Protein AF-A0A2U8W5K8-F1 (afdb_monomer_lite)

Organism: NCBI:txid2202825

pLDDT: mean 77.0, std 14.87, range [46.62, 96.88]

Structure (mmCIF, N/CA/C/O backbone):
data_AF-A0A2U8W5K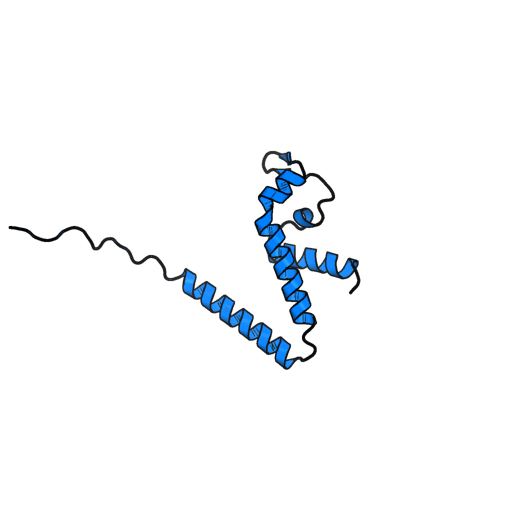8-F1
#
_entry.id   AF-A0A2U8W5K8-F1
#
loop_
_atom_site.group_PDB
_atom_site.id
_atom_site.type_symbol
_atom_site.label_atom_id
_atom_site.label_alt_id
_atom_site.label_comp_id
_atom_site.label_asym_id
_atom_site.label_entity_id
_atom_site.label_seq_id
_atom_site.pdbx_PDB_ins_code
_atom_site.Cartn_x
_atom_site.Cartn_y
_atom_site.Cartn_z
_atom_site.occupancy
_atom_site.B_iso_or_equiv
_atom_site.auth_seq_id
_atom_site.auth_comp_id
_atom_site.auth_asym_id
_atom_site.auth_atom_id
_atom_site.pdbx_PDB_model_num
ATOM 1 N N . MET A 1 1 ? -14.897 3.743 -4.247 1.00 60.47 1 MET A N 1
ATOM 2 C CA . MET A 1 1 ? -13.701 4.516 -4.651 1.00 60.47 1 MET A CA 1
ATOM 3 C C . MET A 1 1 ? -13.738 4.790 -6.141 1.00 60.47 1 MET A C 1
ATOM 5 O O . MET A 1 1 ? -14.124 3.897 -6.885 1.00 60.47 1 MET A O 1
ATOM 9 N N . SER A 1 2 ? -13.359 5.998 -6.572 1.00 81.12 2 SER A N 1
ATOM 10 C CA . SER A 1 2 ? -13.138 6.287 -7.998 1.00 81.12 2 SER A CA 1
ATOM 11 C C . SER A 1 2 ? -11.814 5.671 -8.458 1.00 81.12 2 SER A C 1
ATOM 13 O O . SER A 1 2 ? -10.865 5.618 -7.677 1.00 81.12 2 SER A O 1
ATOM 15 N N . LYS A 1 3 ? -11.724 5.264 -9.730 1.00 76.81 3 LYS A N 1
ATOM 16 C CA . LYS A 1 3 ? -10.463 4.807 -10.336 1.00 76.81 3 LYS A CA 1
ATOM 17 C C . LYS A 1 3 ? -9.365 5.867 -10.219 1.00 76.81 3 LYS A C 1
ATOM 19 O O . LYS A 1 3 ? -8.230 5.518 -9.929 1.00 76.81 3 LYS A O 1
ATOM 24 N N . ASP A 1 4 ? -9.708 7.148 -10.340 1.00 81.62 4 ASP A N 1
ATOM 25 C CA . ASP A 1 4 ? -8.747 8.258 -10.241 1.00 81.62 4 ASP A CA 1
ATOM 26 C C . ASP A 1 4 ? -8.080 8.342 -8.863 1.00 81.62 4 ASP A C 1
ATOM 28 O O . ASP A 1 4 ? -6.888 8.627 -8.762 1.00 81.62 4 ASP A O 1
ATOM 32 N N . TYR A 1 5 ? -8.831 8.026 -7.803 1.00 82.25 5 TYR A N 1
ATOM 33 C CA . TYR A 1 5 ? -8.299 7.965 -6.442 1.00 82.25 5 TYR A CA 1
ATOM 34 C C . TYR A 1 5 ? -7.320 6.801 -6.279 1.00 82.25 5 TYR A C 1
ATOM 36 O O . TYR A 1 5 ? -6.248 6.974 -5.708 1.00 82.25 5 TYR A O 1
ATOM 44 N N . GLU A 1 6 ? -7.653 5.624 -6.813 1.00 81.56 6 GLU A N 1
ATOM 45 C CA . GLU A 1 6 ? -6.760 4.462 -6.751 1.00 81.56 6 GLU A CA 1
ATOM 46 C C . GLU A 1 6 ? -5.454 4.705 -7.513 1.00 81.56 6 GLU A C 1
ATOM 48 O O . GLU A 1 6 ? -4.384 4.298 -7.058 1.00 81.56 6 GLU A O 1
ATOM 53 N N . TRP A 1 7 ? -5.529 5.413 -8.640 1.00 83.25 7 TRP A N 1
ATOM 54 C CA . TRP A 1 7 ? -4.355 5.803 -9.413 1.00 83.25 7 TRP A CA 1
ATOM 55 C C . TRP A 1 7 ? -3.465 6.797 -8.674 1.00 83.25 7 TRP A C 1
ATOM 57 O O . TRP A 1 7 ? -2.244 6.638 -8.655 1.00 83.25 7 TRP A O 1
ATOM 67 N N . GLU A 1 8 ? -4.061 7.806 -8.048 1.00 87.81 8 GLU A N 1
ATOM 68 C CA . GLU A 1 8 ? -3.330 8.769 -7.230 1.00 87.81 8 GLU A CA 1
ATOM 69 C C . GLU A 1 8 ? -2.683 8.092 -6.012 1.00 87.81 8 GLU A C 1
ATOM 71 O O . GLU A 1 8 ? -1.512 8.325 -5.705 1.00 87.81 8 GLU A O 1
ATOM 76 N N . LEU A 1 9 ? -3.405 7.177 -5.365 1.00 86.75 9 LEU A N 1
ATOM 77 C CA . LEU A 1 9 ? -2.896 6.394 -4.248 1.00 86.75 9 LEU A CA 1
ATOM 78 C C . LEU A 1 9 ? -1.713 5.507 -4.659 1.00 86.75 9 LEU A C 1
ATOM 80 O O . LEU A 1 9 ? -0.695 5.484 -3.971 1.00 86.75 9 LEU A O 1
ATOM 84 N N . LEU A 1 10 ? -1.800 4.832 -5.808 1.00 85.44 10 LEU A N 1
ATOM 85 C CA . LEU A 1 10 ? -0.695 4.045 -6.361 1.00 85.44 10 LEU A CA 1
ATOM 86 C C . LEU A 1 10 ? 0.560 4.891 -6.595 1.00 85.44 10 LEU A C 1
ATOM 88 O O . LEU A 1 10 ? 1.656 4.443 -6.264 1.00 85.44 10 LEU A O 1
ATOM 92 N N . ARG A 1 11 ? 0.422 6.119 -7.114 1.00 85.56 11 ARG A N 1
ATOM 93 C CA . ARG A 1 11 ? 1.565 7.032 -7.297 1.00 85.56 11 ARG A CA 1
ATOM 94 C C . ARG A 1 11 ? 2.215 7.407 -5.970 1.00 85.56 11 ARG A C 1
ATOM 96 O O . ARG A 1 11 ? 3.440 7.407 -5.880 1.00 85.56 11 ARG A O 1
ATOM 103 N N . ARG A 1 12 ? 1.414 7.685 -4.937 1.00 88.69 12 ARG A N 1
ATOM 104 C CA . ARG A 1 12 ? 1.916 8.013 -3.592 1.00 88.69 12 ARG A CA 1
ATOM 105 C C . ARG A 1 12 ? 2.630 6.832 -2.944 1.00 88.69 12 ARG A C 1
ATOM 107 O O . ARG A 1 12 ? 3.709 7.011 -2.390 1.00 88.69 12 ARG A O 1
ATOM 114 N N . ILE A 1 13 ? 2.061 5.631 -3.053 1.00 87.69 13 ILE A N 1
ATOM 115 C CA . ILE A 1 13 ? 2.683 4.397 -2.554 1.00 87.69 13 ILE A CA 1
ATOM 116 C C . ILE A 1 13 ? 3.996 4.128 -3.296 1.00 87.69 13 ILE A C 1
ATOM 118 O O . ILE A 1 13 ? 4.996 3.809 -2.661 1.00 87.69 13 ILE A O 1
ATOM 122 N N . ALA A 1 14 ? 4.021 4.298 -4.620 1.00 86.75 14 ALA A N 1
ATOM 123 C CA . ALA A 1 14 ? 5.237 4.132 -5.407 1.00 86.75 14 ALA A CA 1
ATOM 124 C C . ALA A 1 14 ? 6.336 5.110 -4.978 1.00 86.75 14 ALA A C 1
ATOM 126 O O . ALA A 1 14 ? 7.453 4.676 -4.710 1.00 86.75 14 ALA A O 1
ATOM 127 N N . ALA A 1 15 ? 6.003 6.392 -4.803 1.00 87.38 15 ALA A N 1
ATOM 128 C CA . ALA A 1 15 ? 6.942 7.393 -4.302 1.00 87.38 15 ALA A CA 1
ATOM 129 C C . ALA A 1 15 ? 7.481 7.046 -2.901 1.00 87.38 15 ALA A C 1
ATOM 131 O O . ALA A 1 15 ? 8.680 7.152 -2.669 1.00 87.38 15 ALA A O 1
ATOM 132 N N . ALA A 1 16 ? 6.622 6.579 -1.988 1.00 86.31 16 ALA A N 1
ATOM 133 C CA . ALA A 1 16 ? 7.023 6.189 -0.633 1.00 86.31 16 ALA A CA 1
ATOM 134 C C . ALA A 1 16 ? 7.932 4.947 -0.590 1.00 86.31 16 ALA A C 1
ATOM 136 O O . ALA A 1 16 ? 8.670 4.760 0.373 1.00 86.31 16 ALA A O 1
ATOM 137 N N . LEU A 1 17 ? 7.865 4.092 -1.612 1.00 82.94 17 LEU A N 1
ATOM 138 C CA . LEU A 1 17 ? 8.691 2.891 -1.738 1.00 82.94 17 LEU A CA 1
ATOM 139 C C . LEU A 1 17 ? 9.916 3.089 -2.642 1.00 82.94 17 LEU A C 1
ATOM 141 O O . LEU A 1 17 ? 10.616 2.112 -2.897 1.00 82.94 17 LEU A O 1
ATOM 145 N N . GLU A 1 18 ? 10.148 4.308 -3.142 1.00 84.38 18 GLU A N 1
ATOM 146 C CA . GLU A 1 18 ? 11.180 4.616 -4.146 1.00 84.38 18 GLU A CA 1
ATOM 147 C C . GLU A 1 18 ? 11.041 3.762 -5.424 1.00 84.38 18 GLU A C 1
ATOM 149 O O . GLU A 1 18 ? 12.012 3.424 -6.098 1.00 84.38 18 GLU A O 1
ATOM 154 N N . LEU A 1 19 ? 9.802 3.401 -5.773 1.00 80.00 19 LEU A N 1
ATOM 155 C CA . LEU A 1 19 ? 9.470 2.608 -6.952 1.00 80.00 19 LEU A CA 1
ATOM 156 C C . LEU A 1 19 ? 8.939 3.498 -8.073 1.00 80.00 19 LEU A C 1
ATOM 158 O O . LEU A 1 19 ? 8.2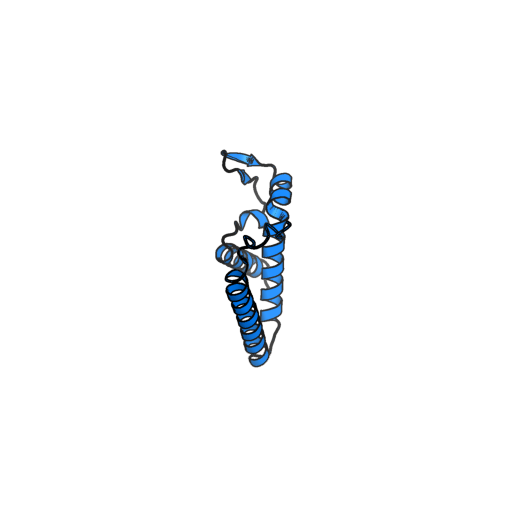38 4.482 -7.840 1.00 80.00 19 LEU A O 1
ATOM 162 N N . SER A 1 20 ? 9.217 3.112 -9.320 1.00 75.44 20 SER A N 1
ATOM 163 C CA . SER A 1 20 ? 8.672 3.813 -10.480 1.00 75.44 20 SER A CA 1
ATOM 164 C C . SER A 1 20 ? 7.191 3.464 -10.674 1.00 75.44 20 SER A C 1
ATOM 166 O O . SER A 1 20 ? 6.871 2.307 -10.964 1.00 75.44 20 SER A O 1
ATOM 168 N N . PRO A 1 21 ? 6.261 4.437 -10.596 1.00 70.19 21 PRO A N 1
ATOM 169 C CA . PRO A 1 21 ? 4.854 4.180 -10.881 1.00 70.19 21 PRO A CA 1
ATOM 170 C C . PRO A 1 21 ? 4.634 3.734 -12.335 1.00 70.19 21 PRO A C 1
ATOM 172 O O . PRO A 1 21 ? 3.675 3.017 -12.612 1.00 70.19 21 PRO A O 1
ATOM 175 N N . ALA A 1 22 ? 5.531 4.091 -13.265 1.00 71.69 22 ALA A N 1
ATOM 176 C CA . ALA A 1 22 ? 5.430 3.728 -14.681 1.00 71.69 22 ALA A CA 1
ATOM 177 C C . ALA A 1 22 ? 5.399 2.206 -14.918 1.00 71.69 22 ALA A C 1
ATOM 179 O O . ALA A 1 22 ? 4.781 1.753 -15.880 1.00 71.69 22 ALA A O 1
ATOM 180 N N . LEU A 1 23 ? 5.977 1.423 -13.998 1.00 65.75 23 LEU A N 1
ATOM 181 C CA . LEU A 1 23 ? 5.912 -0.043 -13.987 1.00 65.75 23 LEU A CA 1
ATOM 182 C C . LEU A 1 23 ? 4.476 -0.572 -13.877 1.00 65.75 23 LEU A C 1
ATOM 184 O O . LEU A 1 23 ? 4.174 -1.664 -14.351 1.00 65.75 23 LEU A O 1
ATOM 188 N N . PHE A 1 24 ? 3.596 0.220 -13.264 1.00 68.06 24 PHE A N 1
ATOM 189 C CA . PHE A 1 24 ? 2.197 -0.102 -13.022 1.00 68.06 24 PHE A CA 1
ATOM 190 C C . PHE A 1 24 ? 1.273 0.423 -14.120 1.00 68.06 24 PHE A C 1
ATOM 192 O O . PHE A 1 24 ? 0.337 -0.256 -14.537 1.00 68.06 24 PHE A O 1
ATOM 199 N N . PHE A 1 25 ? 1.547 1.640 -14.597 1.00 68.69 25 PHE A N 1
ATOM 200 C CA . PHE A 1 25 ? 0.740 2.280 -15.633 1.00 68.69 25 PHE A CA 1
ATOM 201 C C . PHE A 1 25 ? 1.034 1.722 -17.023 1.00 68.69 25 PHE A C 1
ATOM 203 O O . PHE A 1 25 ? 0.129 1.709 -17.843 1.00 68.69 25 PHE A O 1
ATOM 210 N N . ALA A 1 26 ? 2.254 1.225 -17.275 1.00 60.69 26 ALA A N 1
ATOM 211 C CA . ALA A 1 26 ? 2.634 0.458 -18.460 1.00 60.69 26 ALA A CA 1
ATOM 212 C C . ALA A 1 26 ? 1.967 0.946 -19.769 1.00 60.69 26 ALA A C 1
ATOM 214 O O . ALA A 1 26 ? 1.450 0.148 -20.547 1.00 60.69 26 ALA A O 1
ATOM 215 N N . GLU A 1 27 ? 1.954 2.264 -19.998 1.00 55.12 27 GLU A N 1
ATOM 216 C CA . GLU A 1 27 ? 1.411 2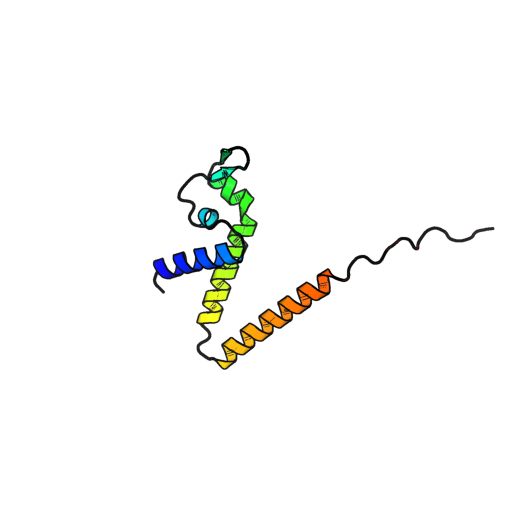.868 -21.224 1.00 55.12 27 GLU A CA 1
ATOM 217 C C . GLU A 1 27 ? 2.496 3.055 -22.293 1.00 55.12 27 GLU A C 1
ATOM 219 O O . GLU A 1 27 ? 2.192 3.351 -23.448 1.00 55.12 27 GLU A O 1
ATOM 224 N N . ARG A 1 28 ? 3.776 2.894 -21.924 1.00 53.12 28 ARG A N 1
ATOM 225 C CA . ARG A 1 28 ? 4.924 3.050 -22.823 1.00 53.12 28 ARG A CA 1
ATOM 226 C C . ARG A 1 28 ? 6.049 2.071 -22.476 1.00 53.12 28 ARG A C 1
ATOM 228 O O . ARG A 1 28 ? 6.215 1.742 -21.301 1.00 53.12 28 ARG A O 1
ATOM 235 N N . PRO A 1 29 ? 6.825 1.627 -23.478 1.00 58.75 29 PRO A N 1
ATOM 236 C CA . PRO A 1 29 ? 8.095 0.947 -23.256 1.00 58.75 29 PRO A CA 1
ATOM 237 C C . PRO A 1 29 ? 9.003 1.760 -22.324 1.00 58.75 29 PRO A C 1
ATOM 239 O O . PRO A 1 29 ? 9.051 2.988 -22.431 1.00 58.75 29 PRO A O 1
ATOM 242 N N . LEU A 1 30 ? 9.703 1.080 -21.418 1.00 65.19 30 LEU A N 1
ATOM 243 C CA . LEU A 1 30 ? 10.662 1.707 -20.509 1.00 65.19 30 LEU A CA 1
ATOM 244 C C . LEU A 1 30 ? 12.049 1.691 -21.147 1.00 65.19 30 LEU A C 1
ATOM 246 O O . LEU A 1 30 ? 12.386 0.747 -21.858 1.00 65.19 30 LEU A O 1
ATOM 250 N N . ALA A 1 31 ? 12.833 2.738 -20.910 1.00 64.44 31 ALA A N 1
ATOM 251 C CA . ALA A 1 31 ? 14.253 2.715 -21.231 1.00 64.44 31 ALA A CA 1
ATOM 252 C C . ALA A 1 31 ? 15.003 2.022 -20.087 1.00 64.44 31 ALA A C 1
ATOM 254 O O . ALA A 1 31 ? 14.723 2.316 -18.921 1.00 64.44 31 ALA A O 1
ATOM 255 N N . ASP A 1 32 ? 15.918 1.112 -20.409 1.00 68.38 32 ASP A N 1
ATOM 256 C CA . ASP A 1 32 ? 16.883 0.606 -19.433 1.00 68.38 32 ASP A CA 1
ATOM 257 C C . ASP A 1 32 ? 17.941 1.674 -19.093 1.00 68.38 32 ASP A C 1
ATOM 259 O O . ASP A 1 32 ? 17.945 2.787 -19.630 1.00 68.38 32 ASP A O 1
ATOM 263 N N . SER A 1 33 ? 18.850 1.331 -18.179 1.00 66.50 33 SER A N 1
ATOM 264 C CA . SER A 1 33 ? 19.969 2.186 -17.760 1.00 66.50 33 SER A CA 1
ATOM 265 C C . SER A 1 33 ? 20.905 2.581 -18.910 1.00 66.50 33 SER A C 1
ATOM 267 O O . SER A 1 33 ? 21.599 3.591 -18.802 1.00 66.50 33 SER A O 1
ATOM 269 N N . ASP A 1 34 ? 20.901 1.817 -20.004 1.00 74.25 34 ASP A N 1
ATOM 270 C CA . ASP A 1 34 ? 21.707 2.043 -21.205 1.00 74.25 34 ASP A CA 1
ATOM 271 C C . ASP A 1 34 ? 20.936 2.833 -22.283 1.00 74.25 34 ASP A C 1
ATOM 273 O O . ASP A 1 34 ? 21.459 3.111 -23.365 1.00 74.25 34 ASP A O 1
ATOM 277 N N . GLY A 1 35 ? 19.693 3.234 -21.995 1.00 70.56 35 GLY A N 1
ATOM 278 C CA . GLY A 1 35 ? 18.830 3.978 -22.907 1.00 70.56 35 GLY A CA 1
ATOM 279 C C . GLY A 1 35 ? 18.162 3.118 -23.984 1.00 70.56 35 GLY A C 1
ATOM 280 O O . GLY A 1 35 ? 17.504 3.671 -24.871 1.00 70.56 35 GLY A O 1
ATOM 281 N N . ASN A 1 36 ? 18.284 1.789 -23.926 1.00 77.00 36 ASN A N 1
ATOM 282 C CA . ASN A 1 36 ? 17.591 0.896 -24.844 1.00 77.00 36 ASN A CA 1
ATOM 283 C C . ASN A 1 36 ? 16.127 0.758 -24.445 1.00 77.00 36 ASN A C 1
ATOM 285 O O . ASN A 1 36 ? 15.767 0.620 -23.278 1.00 77.00 36 ASN A O 1
ATOM 289 N N . VAL A 1 37 ? 15.261 0.750 -25.453 1.00 73.88 37 VAL A N 1
ATOM 290 C CA . VAL A 1 37 ? 13.828 0.562 -25.258 1.00 73.88 37 VAL A CA 1
ATOM 291 C C . VAL A 1 37 ? 13.551 -0.908 -24.944 1.00 73.88 37 VAL A C 1
ATOM 293 O O . VAL A 1 37 ? 13.600 -1.761 -25.831 1.00 73.88 37 VAL A O 1
ATOM 296 N N . VAL A 1 38 ? 13.220 -1.201 -23.689 1.00 68.94 38 VAL A N 1
ATOM 297 C CA . VAL A 1 38 ? 12.856 -2.542 -23.235 1.00 68.94 38 VAL A CA 1
ATOM 298 C C . VAL A 1 38 ? 11.384 -2.804 -23.563 1.00 68.94 38 VAL A C 1
ATOM 300 O O . VAL A 1 38 ? 10.506 -2.017 -23.181 1.00 68.94 38 VAL A O 1
ATOM 303 N N . PRO A 1 39 ? 11.063 -3.917 -24.254 1.00 72.56 39 PRO A N 1
ATOM 304 C CA . PRO A 1 39 ? 9.684 -4.333 -24.456 1.00 72.56 39 PRO A CA 1
ATOM 305 C C . PRO A 1 39 ? 8.943 -4.427 -23.121 1.00 72.56 39 PRO A C 1
ATOM 307 O O . PRO A 1 39 ? 9.438 -5.016 -22.162 1.00 72.56 39 PRO A O 1
ATOM 310 N N . LEU A 1 40 ? 7.724 -3.892 -23.074 1.00 66.88 40 LEU A N 1
ATOM 311 C CA . LEU A 1 40 ? 6.921 -3.784 -21.852 1.00 66.88 40 LEU A CA 1
ATOM 312 C C . LEU A 1 40 ? 6.767 -5.123 -21.104 1.00 66.88 40 LEU A C 1
ATOM 314 O O . LEU A 1 40 ? 6.803 -5.162 -19.881 1.00 66.88 40 LEU A O 1
ATOM 318 N N . GLU A 1 41 ? 6.641 -6.230 -21.837 1.00 69.06 41 GLU A N 1
ATOM 319 C CA . GLU A 1 41 ? 6.558 -7.585 -21.276 1.00 69.06 41 GLU A CA 1
ATOM 320 C C . GLU A 1 41 ? 7.865 -8.056 -20.617 1.00 69.06 41 GLU A C 1
ATOM 322 O O . GLU A 1 41 ? 7.823 -8.763 -19.611 1.00 69.06 41 GLU A O 1
ATOM 327 N N . ALA A 1 42 ? 9.025 -7.655 -21.144 1.00 71.50 42 ALA A N 1
ATOM 328 C CA . ALA A 1 42 ? 10.321 -7.959 -20.539 1.00 71.50 42 ALA A CA 1
ATOM 329 C C . ALA A 1 42 ? 10.528 -7.127 -19.266 1.00 71.50 42 ALA A C 1
ATOM 331 O O . ALA A 1 42 ? 10.826 -7.695 -18.217 1.00 71.50 42 ALA A O 1
ATOM 332 N N . ALA A 1 43 ? 10.221 -5.828 -19.323 1.00 67.88 43 ALA A N 1
ATOM 333 C CA . ALA A 1 43 ? 10.265 -4.947 -18.157 1.00 67.88 43 ALA A CA 1
ATOM 334 C C . ALA A 1 43 ? 9.304 -5.413 -17.043 1.00 67.88 43 ALA A C 1
ATOM 336 O O . ALA A 1 43 ? 9.653 -5.421 -15.867 1.00 67.88 43 ALA A O 1
ATOM 337 N N . ARG A 1 44 ? 8.100 -5.889 -17.391 1.00 69.75 44 ARG A N 1
ATOM 338 C CA . ARG A 1 44 ? 7.147 -6.463 -16.421 1.00 69.75 44 ARG A CA 1
ATOM 339 C C . ARG A 1 44 ? 7.669 -7.719 -15.727 1.00 69.75 44 ARG A C 1
ATOM 341 O O . ARG A 1 44 ? 7.340 -7.936 -14.565 1.00 69.75 44 ARG A O 1
ATOM 348 N N . ARG A 1 45 ? 8.434 -8.562 -16.428 1.00 75.12 45 ARG A N 1
ATOM 349 C CA . ARG A 1 45 ? 9.036 -9.768 -15.836 1.00 75.12 45 ARG A CA 1
ATOM 350 C C . ARG A 1 45 ? 10.195 -9.418 -14.919 1.00 75.12 45 ARG A C 1
ATOM 352 O O . ARG A 1 45 ? 10.277 -9.977 -13.831 1.00 75.12 45 ARG A O 1
ATOM 359 N N . GLU A 1 46 ? 11.047 -8.495 -15.347 1.00 75.50 46 GLU A N 1
ATOM 360 C CA . GLU A 1 46 ? 12.181 -8.008 -14.562 1.00 75.50 46 GLU A CA 1
ATOM 361 C C . GLU A 1 46 ? 11.720 -7.332 -13.265 1.00 75.50 46 GLU A C 1
ATOM 363 O O . GLU A 1 46 ? 12.253 -7.617 -12.198 1.00 75.50 46 GLU A O 1
ATOM 368 N N . HIS A 1 47 ? 10.645 -6.542 -13.337 1.00 74.69 47 HIS A N 1
ATOM 369 C CA . HIS A 1 47 ? 10.093 -5.799 -12.203 1.00 74.69 47 HIS A CA 1
ATOM 370 C C . HIS A 1 47 ? 8.888 -6.473 -11.526 1.00 74.69 47 HIS A C 1
ATOM 372 O O . HIS A 1 47 ? 8.090 -5.827 -10.835 1.00 74.69 47 HIS A O 1
ATOM 378 N N . ALA A 1 48 ? 8.700 -7.780 -11.738 1.00 79.38 48 ALA A N 1
ATOM 379 C CA . ALA A 1 48 ? 7.597 -8.528 -11.137 1.00 79.38 48 ALA A CA 1
ATOM 380 C C . ALA A 1 48 ? 7.569 -8.446 -9.590 1.00 79.38 48 ALA A C 1
ATOM 382 O O . ALA A 1 48 ? 6.470 -8.318 -9.030 1.00 79.38 48 ALA A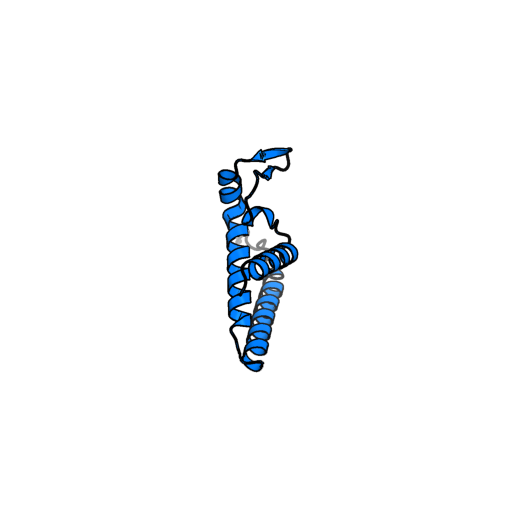 O 1
ATOM 383 N N . PRO A 1 49 ? 8.714 -8.475 -8.872 1.00 84.56 49 PRO A N 1
ATOM 384 C CA . PRO A 1 49 ? 8.737 -8.304 -7.419 1.00 84.56 49 PRO A CA 1
ATOM 385 C C . PRO A 1 49 ? 8.252 -6.920 -6.967 1.00 84.56 49 PRO A C 1
ATOM 387 O O . PRO A 1 49 ? 7.436 -6.827 -6.048 1.00 84.56 49 PRO A O 1
ATOM 390 N N . GLU A 1 50 ? 8.705 -5.846 -7.614 1.00 83.06 50 GLU A N 1
ATOM 391 C CA . GLU A 1 50 ? 8.318 -4.461 -7.323 1.00 83.06 50 GLU A CA 1
ATOM 392 C C . GLU A 1 50 ? 6.833 -4.240 -7.608 1.00 83.06 50 GLU A C 1
ATOM 394 O O . GLU A 1 50 ? 6.113 -3.662 -6.792 1.00 83.06 50 GLU A O 1
ATOM 399 N N . HIS A 1 51 ? 6.347 -4.781 -8.726 1.00 81.69 51 HIS A N 1
ATOM 400 C CA . HIS A 1 51 ? 4.937 -4.744 -9.096 1.00 81.69 51 HIS A CA 1
ATOM 401 C C . HIS A 1 51 ? 4.057 -5.453 -8.055 1.00 81.69 51 HIS A C 1
ATOM 403 O O . HIS A 1 51 ? 3.029 -4.920 -7.628 1.00 81.69 51 HIS A O 1
ATOM 409 N N . LYS A 1 52 ? 4.484 -6.630 -7.575 1.00 85.88 52 LYS A N 1
ATOM 410 C CA . LYS A 1 52 ? 3.794 -7.340 -6.490 1.00 85.88 52 LYS A CA 1
ATOM 411 C C . LYS A 1 52 ? 3.793 -6.522 -5.196 1.00 85.88 52 LYS A C 1
ATOM 413 O O . LYS A 1 52 ? 2.748 -6.417 -4.558 1.00 85.88 52 LYS A O 1
ATOM 418 N N . ARG A 1 53 ? 4.929 -5.925 -4.818 1.00 85.38 53 ARG A N 1
ATOM 419 C CA . ARG A 1 53 ? 5.039 -5.090 -3.607 1.00 85.38 53 ARG A CA 1
ATOM 420 C C . ARG A 1 53 ? 4.079 -3.902 -3.651 1.00 85.38 53 ARG A C 1
ATOM 422 O O . ARG A 1 53 ? 3.379 -3.677 -2.672 1.00 85.38 53 ARG A O 1
ATOM 429 N N . LEU A 1 54 ? 3.984 -3.204 -4.783 1.00 84.75 54 LEU A N 1
ATOM 430 C CA . LEU A 1 54 ? 3.040 -2.094 -4.968 1.00 84.75 54 LEU A CA 1
ATOM 431 C C . LEU A 1 54 ? 1.580 -2.530 -4.802 1.00 84.75 54 LEU A C 1
ATOM 433 O O . LEU A 1 54 ? 0.817 -1.873 -4.093 1.00 84.75 54 LEU A O 1
ATOM 437 N N . LEU A 1 55 ? 1.194 -3.653 -5.417 1.00 86.25 55 LEU A N 1
ATOM 438 C CA . LEU A 1 55 ? -0.156 -4.210 -5.286 1.00 86.25 55 LEU A CA 1
ATOM 439 C C . LEU A 1 55 ? -0.494 -4.598 -3.855 1.00 86.25 55 LEU A C 1
ATOM 441 O O . LEU A 1 55 ? -1.596 -4.321 -3.383 1.00 86.25 55 LEU A O 1
ATOM 445 N N . ASP A 1 56 ? 0.439 -5.256 -3.177 1.00 90.31 56 ASP A N 1
ATOM 446 C CA . ASP A 1 56 ? 0.243 -5.677 -1.798 1.00 90.31 56 ASP A CA 1
ATOM 447 C C . ASP A 1 56 ? 0.126 -4.450 -0.880 1.00 90.31 56 ASP A C 1
ATOM 449 O O . ASP A 1 56 ? -0.785 -4.398 -0.055 1.00 90.31 56 ASP A O 1
ATOM 453 N N . SER A 1 57 ? 0.936 -3.407 -1.089 1.00 89.25 57 SER A N 1
ATOM 454 C CA . SER A 1 57 ? 0.801 -2.131 -0.374 1.00 89.25 57 SER A CA 1
ATOM 455 C C . SER A 1 57 ? -0.539 -1.435 -0.637 1.00 89.25 57 SER A C 1
ATOM 457 O O . SER A 1 57 ? -1.154 -0.934 0.303 1.00 89.25 57 SER A O 1
ATOM 459 N N . LEU A 1 58 ? -1.042 -1.445 -1.877 1.00 87.56 58 LEU A N 1
ATOM 460 C CA . LEU A 1 58 ? -2.367 -0.901 -2.196 1.00 87.56 58 LEU A CA 1
ATOM 461 C C . LEU A 1 58 ? -3.483 -1.683 -1.489 1.00 87.56 58 LEU A C 1
ATOM 463 O O . LEU A 1 58 ? -4.403 -1.086 -0.934 1.00 87.56 58 LEU A O 1
ATOM 467 N N . ARG A 1 59 ? -3.407 -3.019 -1.495 1.00 90.75 59 ARG A N 1
ATOM 468 C CA . ARG A 1 59 ? -4.374 -3.884 -0.800 1.00 90.75 59 ARG A CA 1
ATOM 469 C C . ARG A 1 59 ? -4.371 -3.628 0.701 1.00 90.75 59 ARG A C 1
ATOM 471 O O . ARG A 1 59 ? -5.444 -3.522 1.282 1.00 90.75 59 ARG A O 1
ATOM 478 N N . LEU A 1 60 ? -3.191 -3.496 1.306 1.00 91.94 60 LEU A N 1
ATOM 479 C CA . LEU A 1 60 ? -3.050 -3.176 2.726 1.00 91.94 60 LEU A CA 1
ATOM 480 C C . LEU A 1 60 ? -3.640 -1.805 3.057 1.00 91.94 60 LEU A C 1
ATOM 482 O O . LEU A 1 60 ? -4.354 -1.685 4.046 1.00 91.94 60 LEU A O 1
ATOM 486 N N . HIS A 1 61 ? -3.409 -0.795 2.214 1.00 91.12 61 HIS A N 1
ATOM 487 C CA . HIS A 1 61 ? -4.000 0.527 2.409 1.00 91.12 61 HIS A CA 1
ATOM 488 C C . HIS A 1 61 ? -5.532 0.481 2.357 1.00 91.12 61 HIS A C 1
ATOM 490 O O . HIS A 1 61 ? -6.195 0.981 3.259 1.00 91.12 61 HIS A O 1
ATOM 496 N N . LYS A 1 62 ? -6.100 -0.195 1.351 1.00 90.50 62 LYS A N 1
ATOM 497 C CA . LYS A 1 62 ? -7.556 -0.375 1.250 1.00 90.50 62 LYS A CA 1
ATOM 498 C C . LYS A 1 62 ? -8.123 -1.160 2.434 1.00 90.50 62 LYS A C 1
ATOM 500 O O . LYS A 1 62 ? -9.190 -0.823 2.930 1.00 90.50 62 LYS A O 1
ATOM 505 N N . ALA A 1 63 ? -7.422 -2.201 2.886 1.00 92.31 63 ALA A N 1
ATOM 506 C CA . ALA A 1 63 ? -7.822 -2.969 4.062 1.00 92.31 63 ALA A CA 1
ATOM 507 C C . ALA A 1 63 ? -7.810 -2.102 5.327 1.00 92.31 63 ALA A C 1
ATOM 509 O O . ALA A 1 63 ? -8.724 -2.211 6.134 1.00 92.31 63 ALA A O 1
ATOM 510 N N . PHE A 1 64 ? -6.823 -1.215 5.470 1.00 93.44 64 PHE A N 1
ATOM 511 C CA . PHE A 1 64 ? -6.740 -0.262 6.573 1.00 93.44 64 PHE A CA 1
ATOM 512 C C . PHE A 1 64 ? -7.881 0.766 6.552 1.00 93.44 64 PHE A C 1
ATOM 514 O O . PHE A 1 64 ? -8.498 1.015 7.583 1.00 93.44 64 PHE A O 1
ATOM 521 N N . GLU A 1 65 ? -8.201 1.335 5.388 1.00 91.56 65 GLU A N 1
ATOM 522 C CA . GLU A 1 65 ? -9.325 2.273 5.241 1.00 91.56 65 GLU A CA 1
ATOM 523 C C . GLU A 1 65 ? -10.695 1.606 5.447 1.00 91.56 65 GLU A C 1
ATOM 525 O O . GLU A 1 65 ? -11.642 2.278 5.846 1.00 91.56 65 GLU A O 1
ATOM 530 N N . ALA A 1 66 ? -10.809 0.299 5.190 1.00 93.50 66 ALA A N 1
ATOM 531 C CA . ALA A 1 66 ? -12.030 -0.470 5.430 1.00 93.50 66 ALA A CA 1
ATOM 532 C C . ALA A 1 66 ? -12.300 -0.739 6.922 1.00 93.50 66 ALA A C 1
ATOM 534 O O . ALA A 1 66 ? -13.389 -1.195 7.267 1.00 93.50 66 ALA A O 1
ATOM 535 N N . ILE A 1 67 ? -11.335 -0.471 7.809 1.00 94.12 67 ILE A N 1
ATOM 536 C CA . ILE A 1 67 ? -11.554 -0.529 9.254 1.00 94.12 67 ILE A CA 1
ATOM 537 C C . ILE A 1 67 ? -12.353 0.717 9.651 1.00 94.12 67 ILE A C 1
ATOM 539 O O . ILE A 1 67 ? -11.819 1.823 9.726 1.00 94.12 67 ILE A O 1
ATOM 543 N N . GLU A 1 68 ? -13.652 0.539 9.884 1.00 93.31 68 GLU A N 1
ATOM 544 C CA . GLU A 1 68 ? -14.559 1.641 10.231 1.00 93.31 68 GLU A CA 1
ATOM 545 C C . GLU A 1 68 ? -14.214 2.248 11.599 1.00 93.31 68 GLU A C 1
ATOM 547 O O . GLU A 1 68 ? -14.206 3.471 11.762 1.00 93.31 68 GLU A O 1
ATOM 552 N N . ASP A 1 69 ? -13.847 1.392 12.550 1.00 95.38 69 ASP A N 1
ATOM 553 C CA . ASP A 1 69 ? -13.487 1.764 13.913 1.00 95.38 69 ASP A CA 1
ATOM 554 C C . ASP A 1 69 ? -12.115 2.465 14.002 1.00 95.38 69 ASP A C 1
ATOM 556 O O . ASP A 1 69 ? -11.138 2.089 13.348 1.00 95.38 69 ASP A O 1
ATOM 560 N N . GLU A 1 70 ? -12.037 3.519 14.812 1.00 94.94 70 GLU A N 1
ATOM 561 C CA . GLU A 1 70 ? -10.799 4.277 15.021 1.00 94.94 70 GLU A CA 1
ATOM 562 C C . GLU A 1 70 ? -9.814 3.505 15.905 1.00 94.94 70 GLU A C 1
ATOM 564 O O . GLU A 1 70 ? -8.610 3.506 15.629 1.00 94.94 70 GLU A O 1
ATOM 569 N N . GLU A 1 71 ? -10.308 2.792 16.921 1.00 96.12 71 GLU A N 1
ATOM 570 C CA . GLU A 1 71 ? -9.460 2.001 17.814 1.00 96.12 71 GLU A CA 1
ATOM 571 C C . GLU A 1 71 ? -8.794 0.847 17.050 1.00 96.12 71 GLU A C 1
ATOM 573 O O . GLU A 1 71 ? -7.571 0.692 17.114 1.00 96.12 71 GLU A O 1
ATOM 578 N N . GLY A 1 72 ? -9.553 0.140 16.209 1.00 94.50 72 GLY A N 1
ATOM 579 C CA . GLY A 1 72 ? -9.026 -0.876 15.298 1.00 94.50 72 GLY A CA 1
ATOM 580 C C . GLY A 1 72 ? -7.984 -0.337 14.308 1.00 94.50 72 GLY A C 1
ATOM 581 O O . GLY A 1 72 ? -6.985 -1.007 14.031 1.00 94.50 72 GLY A O 1
ATOM 582 N N . ARG A 1 73 ? -8.148 0.897 13.803 1.00 95.62 73 ARG A N 1
ATOM 583 C CA . ARG A 1 73 ? -7.126 1.544 12.957 1.00 95.62 73 ARG A CA 1
ATOM 584 C C . ARG A 1 73 ? -5.849 1.830 13.744 1.00 95.62 73 ARG A C 1
ATOM 586 O O . ARG A 1 73 ? -4.752 1.528 13.272 1.00 95.62 73 ARG A O 1
ATOM 593 N N . LEU A 1 74 ? -5.958 2.371 14.954 1.00 96.88 74 LEU A N 1
ATOM 594 C CA . LEU A 1 74 ? -4.794 2.635 15.803 1.00 96.88 74 LEU A CA 1
ATOM 595 C C . LEU A 1 74 ? -4.062 1.345 16.193 1.00 96.88 74 LEU A C 1
ATOM 597 O O . LEU A 1 74 ? -2.829 1.316 16.185 1.00 96.88 74 LEU A O 1
ATOM 601 N N . GLU A 1 75 ? -4.790 0.272 16.497 1.00 96.44 75 GLU A N 1
ATOM 602 C CA . GLU A 1 75 ? -4.202 -1.033 16.796 1.00 96.44 75 GLU A CA 1
ATOM 603 C C . GLU A 1 75 ? -3.438 -1.601 15.593 1.00 96.44 75 GLU A C 1
ATOM 605 O O . GLU A 1 75 ? -2.287 -2.024 15.738 1.00 96.44 75 GLU A O 1
ATOM 610 N N . ALA A 1 76 ? -4.019 -1.526 14.392 1.00 93.38 76 ALA A N 1
ATOM 611 C CA . ALA A 1 76 ? -3.346 -1.941 13.166 1.00 93.38 76 ALA A CA 1
ATOM 612 C C . ALA A 1 76 ? -2.033 -1.164 12.939 1.00 93.38 76 ALA A C 1
ATOM 614 O O . ALA A 1 76 ? -1.007 -1.771 12.620 1.00 93.38 76 ALA A O 1
ATOM 615 N N . LEU A 1 77 ? -2.025 0.157 13.167 1.00 94.06 77 LEU A N 1
ATOM 616 C CA . LEU A 1 77 ? -0.806 0.972 13.067 1.00 94.06 77 LEU A CA 1
ATOM 617 C C . LEU A 1 77 ? 0.254 0.560 14.098 1.00 94.06 77 LEU A C 1
ATOM 619 O O . LEU A 1 77 ? 1.422 0.405 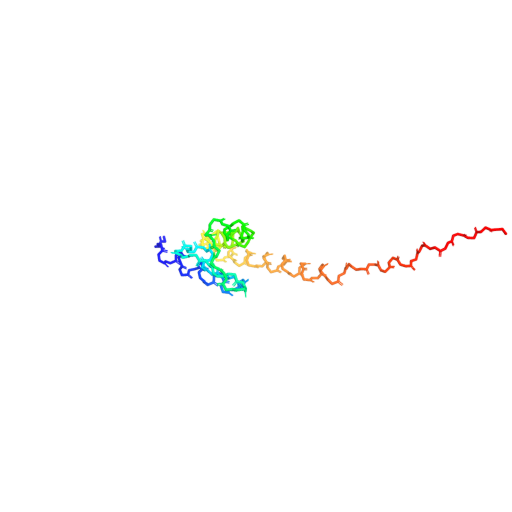13.739 1.00 94.06 77 LEU A O 1
ATOM 623 N N . ARG A 1 78 ? -0.140 0.318 15.356 1.00 94.56 78 ARG A N 1
ATOM 624 C CA . ARG A 1 78 ? 0.774 -0.161 16.410 1.00 94.56 78 ARG A CA 1
ATOM 625 C C . ARG A 1 78 ? 1.367 -1.529 16.070 1.00 94.56 78 ARG A C 1
ATOM 627 O O . ARG A 1 78 ? 2.553 -1.760 16.306 1.00 94.56 78 ARG A O 1
ATOM 634 N N . ALA A 1 79 ? 0.573 -2.433 15.495 1.00 94.06 79 ALA A N 1
ATOM 635 C CA . ALA A 1 79 ? 1.049 -3.743 15.060 1.00 94.06 79 ALA A CA 1
ATOM 636 C C . ALA A 1 79 ? 2.094 -3.622 13.938 1.00 94.06 79 ALA A C 1
ATOM 638 O O . ALA A 1 79 ? 3.151 -4.255 14.012 1.00 94.06 79 ALA A O 1
ATOM 639 N N . VAL A 1 80 ? 1.839 -2.770 12.938 1.00 91.50 80 VAL A N 1
ATOM 640 C CA . VAL A 1 80 ? 2.794 -2.483 11.854 1.00 91.50 80 VAL A CA 1
ATOM 641 C C . VAL A 1 80 ? 4.087 -1.879 12.403 1.00 91.50 80 VAL A C 1
ATOM 643 O O . VAL A 1 80 ? 5.174 -2.336 12.043 1.00 91.50 80 VAL A O 1
ATOM 646 N N . GLU A 1 81 ? 3.997 -0.916 13.323 1.00 92.50 81 GLU A N 1
ATOM 647 C CA . GLU A 1 81 ? 5.165 -0.317 13.975 1.00 92.50 81 GLU A CA 1
ATOM 648 C C . GLU A 1 81 ? 5.988 -1.369 14.738 1.00 92.50 81 GLU A C 1
ATOM 650 O O . GLU A 1 81 ? 7.209 -1.441 14.587 1.00 92.50 81 GLU A O 1
ATOM 655 N N . ALA A 1 82 ? 5.329 -2.238 15.511 1.00 92.56 82 ALA A N 1
ATOM 656 C CA . ALA A 1 82 ? 5.992 -3.289 16.279 1.00 92.56 82 ALA A CA 1
ATOM 657 C C . ALA A 1 82 ? 6.690 -4.333 15.389 1.00 92.56 82 ALA A C 1
ATOM 659 O O . ALA A 1 82 ? 7.719 -4.890 15.784 1.00 92.56 82 ALA A O 1
ATOM 660 N N . ILE A 1 83 ? 6.146 -4.625 14.204 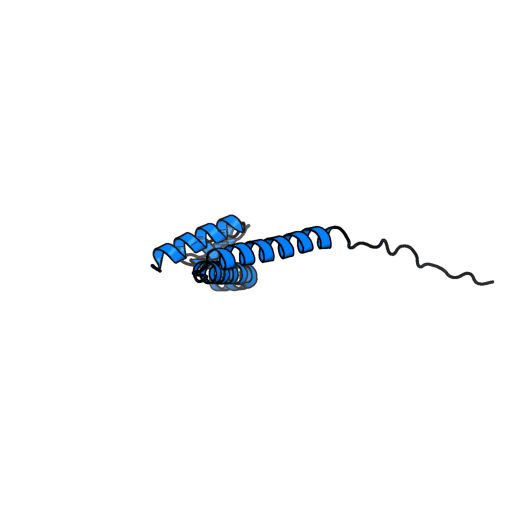1.00 89.25 83 ILE A N 1
ATOM 661 C CA . ILE A 1 83 ? 6.794 -5.490 13.206 1.00 89.25 83 ILE A CA 1
ATOM 662 C C . ILE A 1 83 ? 8.000 -4.772 12.596 1.00 89.25 83 ILE A C 1
ATOM 664 O O . ILE A 1 83 ? 9.086 -5.347 12.544 1.00 89.25 83 ILE A O 1
ATOM 668 N N . SER A 1 84 ? 7.830 -3.512 12.185 1.00 86.81 84 SER A N 1
ATOM 669 C CA . SER A 1 84 ? 8.899 -2.698 11.595 1.00 86.81 84 SER A CA 1
ATOM 670 C C . SER A 1 84 ? 10.090 -2.560 12.544 1.00 86.81 84 SER A C 1
ATOM 672 O O . SER A 1 84 ? 11.237 -2.760 12.146 1.00 86.81 84 SER A O 1
ATOM 674 N N . ARG A 1 85 ? 9.823 -2.292 13.827 1.00 90.75 85 ARG A N 1
ATOM 675 C CA . ARG A 1 85 ? 10.848 -2.189 14.870 1.00 90.75 85 ARG A CA 1
ATOM 676 C C . ARG A 1 85 ? 11.627 -3.495 15.029 1.00 90.75 85 ARG A C 1
ATOM 678 O O . ARG A 1 85 ? 12.852 -3.485 14.954 1.00 90.75 85 ARG A O 1
ATOM 685 N N . ARG A 1 86 ? 10.926 -4.631 15.130 1.00 89.12 86 ARG A N 1
ATOM 686 C CA . ARG A 1 86 ? 11.556 -5.960 15.210 1.00 89.12 86 ARG A CA 1
ATOM 687 C C . ARG A 1 86 ? 12.415 -6.284 13.986 1.00 89.12 86 ARG A C 1
ATOM 689 O O . ARG A 1 86 ? 13.463 -6.904 14.125 1.00 89.12 86 ARG A O 1
ATOM 696 N N . GLN A 1 87 ? 11.997 -5.871 12.790 1.00 86.06 87 GLN A N 1
ATOM 697 C CA . GLN A 1 87 ? 12.786 -6.068 11.570 1.00 86.06 87 GLN A CA 1
ATOM 698 C C . GLN A 1 87 ? 14.043 -5.190 11.527 1.00 86.06 87 GLN A C 1
ATOM 700 O O . GLN A 1 87 ? 15.083 -5.652 11.055 1.00 86.06 87 GLN A O 1
ATOM 705 N N . ALA A 1 88 ? 13.966 -3.953 12.024 1.00 83.88 88 ALA A N 1
ATOM 706 C CA . ALA A 1 88 ? 15.123 -3.069 12.144 1.00 83.88 88 ALA A CA 1
ATOM 707 C C . ALA A 1 88 ? 16.142 -3.612 13.162 1.00 83.88 88 ALA A C 1
ATOM 709 O O . ALA A 1 88 ? 17.336 -3.653 12.877 1.00 83.88 88 ALA A O 1
ATOM 710 N N . GLU A 1 89 ? 15.663 -4.105 14.305 1.00 84.50 89 GLU A N 1
ATOM 711 C CA . GLU A 1 89 ? 16.495 -4.706 15.355 1.00 84.50 89 GLU A CA 1
ATOM 712 C C . GLU A 1 89 ? 17.120 -6.041 14.906 1.00 84.50 89 GLU A C 1
ATOM 714 O O . GLU A 1 89 ? 18.311 -6.273 15.105 1.00 84.50 89 GLU A O 1
ATOM 719 N N . GLY A 1 90 ? 16.357 -6.898 14.216 1.00 69.00 90 GLY A N 1
ATOM 720 C CA . GLY A 1 90 ? 16.827 -8.200 13.728 1.00 69.00 90 GLY A CA 1
ATOM 721 C C . GLY A 1 90 ? 17.891 -8.134 12.624 1.00 69.00 90 GLY A C 1
ATOM 722 O O . GLY A 1 90 ? 18.639 -9.092 12.446 1.00 69.00 90 GLY A O 1
ATOM 723 N N . ARG A 1 91 ? 18.013 -7.010 11.902 1.00 55.66 91 ARG A N 1
ATOM 724 C CA . ARG A 1 91 ? 19.081 -6.788 10.905 1.00 55.66 91 ARG A CA 1
ATOM 725 C C . ARG A 1 91 ? 20.397 -6.279 11.506 1.00 55.66 91 ARG A C 1
ATOM 727 O O . ARG A 1 91 ? 21.401 -6.268 10.803 1.00 55.66 91 ARG A O 1
ATOM 734 N N . GLY A 1 92 ? 20.415 -5.889 12.783 1.00 48.78 92 GLY A N 1
ATOM 735 C CA . GLY A 1 92 ? 21.630 -5.474 13.497 1.00 48.78 92 GLY A CA 1
ATOM 736 C C . GLY A 1 92 ? 22.410 -6.621 14.152 1.00 48.78 92 GLY A C 1
ATOM 737 O O . GLY A 1 92 ? 23.479 -6.386 14.707 1.00 48.78 92 GLY A O 1
ATOM 738 N N . GLY A 1 93 ? 21.896 -7.855 14.105 1.00 48.44 93 GLY A N 1
ATOM 739 C CA . GLY A 1 93 ? 22.417 -8.984 14.877 1.00 48.44 93 GLY A CA 1
ATOM 740 C C . GLY A 1 93 ? 22.526 -10.276 14.076 1.00 48.44 93 GLY A C 1
ATOM 741 O O . GLY A 1 93 ? 21.903 -11.268 14.436 1.00 48.44 93 GLY A O 1
ATOM 742 N N . SER A 1 94 ? 23.311 -10.296 12.998 1.00 50.56 94 SER A N 1
ATOM 743 C CA . SER A 1 94 ? 23.682 -11.560 12.346 1.00 50.56 94 SER A CA 1
ATOM 744 C C . SER A 1 94 ? 24.989 -11.463 11.556 1.00 50.56 94 SER A C 1
ATOM 746 O O . SER A 1 94 ? 24.994 -11.577 10.334 1.00 50.56 94 SER A O 1
ATOM 748 N N . VAL A 1 95 ? 26.103 -11.305 12.273 1.00 46.62 95 VAL A N 1
ATOM 749 C CA . VAL A 1 95 ? 27.330 -12.065 11.989 1.00 46.62 95 VAL A CA 1
ATOM 750 C C . VAL A 1 95 ? 27.897 -12.510 13.342 1.00 46.62 95 VAL A C 1
ATOM 752 O O . VAL A 1 95 ? 28.604 -11.734 13.982 1.00 46.62 95 VAL A O 1
ATOM 755 N N . PRO A 1 96 ? 27.598 -13.722 13.841 1.00 49.53 96 PRO A N 1
ATOM 756 C CA . PRO A 1 96 ? 28.540 -14.353 14.745 1.00 49.53 96 PRO A CA 1
ATOM 757 C C . PRO A 1 96 ? 29.788 -14.652 13.913 1.00 49.53 96 PRO A C 1
ATOM 759 O O . PRO A 1 96 ? 29.750 -15.459 12.981 1.00 49.53 96 PRO A O 1
ATOM 762 N N . ASP A 1 97 ? 30.860 -13.928 14.224 1.00 48.56 97 ASP A N 1
ATOM 763 C CA . ASP A 1 97 ? 32.219 -14.135 13.738 1.00 48.56 97 ASP A CA 1
ATOM 764 C C . ASP A 1 97 ? 32.601 -15.608 13.948 1.00 48.56 97 ASP A C 1
ATOM 766 O O . ASP A 1 97 ? 33.046 -16.030 15.014 1.00 48.56 97 ASP A O 1
ATOM 770 N N . SER A 1 98 ? 32.338 -16.442 12.940 1.00 50.47 98 SER A N 1
ATOM 771 C CA . SER A 1 98 ? 32.677 -17.864 12.952 1.00 50.47 98 SER A CA 1
ATOM 772 C C . SER A 1 98 ? 34.129 -18.043 12.528 1.00 50.47 98 SER A C 1
ATOM 774 O O . SER A 1 98 ? 34.442 -18.788 11.602 1.00 50.47 98 SER A O 1
ATOM 776 N N . ARG A 1 99 ? 35.033 -17.361 13.236 1.00 48.72 99 ARG A N 1
ATOM 777 C CA . ARG A 1 99 ? 36.467 -17.651 13.233 1.00 48.72 99 ARG A CA 1
ATOM 778 C C . ARG A 1 99 ? 36.896 -18.217 14.586 1.00 48.72 99 ARG A C 1
ATOM 780 O O . ARG A 1 99 ? 37.898 -17.820 15.161 1.00 48.72 99 ARG A O 1
ATOM 787 N N . ALA A 1 100 ? 36.128 -19.183 15.079 1.00 53.50 100 ALA A N 1
ATOM 788 C CA . ALA A 1 100 ? 36.482 -20.015 16.223 1.00 53.50 100 ALA A CA 1
ATOM 789 C C . ALA A 1 100 ? 36.190 -21.490 15.905 1.00 53.50 100 ALA A C 1
ATOM 791 O O . ALA A 1 100 ? 35.314 -22.094 16.510 1.00 53.50 100 ALA A O 1
ATOM 792 N N . ALA A 1 101 ? 36.880 -22.062 14.911 1.00 53.81 101 ALA A N 1
ATOM 793 C CA . ALA A 1 101 ? 36.911 -23.514 14.692 1.00 53.81 101 ALA A CA 1
ATOM 794 C C . ALA A 1 101 ? 38.053 -23.939 13.745 1.00 53.81 101 ALA A C 1
ATOM 796 O O . ALA A 1 101 ? 37.817 -24.401 12.634 1.00 53.81 101 ALA A O 1
ATOM 797 N N . ALA A 1 102 ? 39.304 -23.784 14.176 1.00 52.72 102 ALA A N 1
ATOM 798 C CA . ALA A 1 102 ? 40.432 -24.594 13.701 1.00 52.72 102 ALA A CA 1
ATOM 799 C C . ALA A 1 102 ? 41.533 -24.453 14.772 1.00 52.72 102 ALA A C 1
ATOM 801 O O . ALA A 1 102 ? 41.978 -23.341 15.012 1.00 52.72 102 ALA A O 1
ATOM 802 N N . MET A 1 103 ? 41.982 -25.458 15.518 1.00 52.66 103 MET A N 1
ATOM 803 C CA . MET A 1 103 ? 41.978 -26.907 15.336 1.00 52.66 103 MET A CA 1
ATOM 804 C C . MET A 1 103 ? 41.998 -27.600 16.714 1.00 52.66 103 MET A C 1
ATOM 806 O O . MET A 1 103 ? 42.387 -26.965 17.695 1.00 52.66 103 MET A O 1
ATOM 810 N N . PRO A 1 104 ? 41.616 -28.886 16.807 1.00 58.50 104 PRO A N 1
ATOM 811 C CA . PRO A 1 104 ? 41.858 -29.688 18.000 1.00 58.50 104 PRO A CA 1
ATOM 812 C C . PRO A 1 104 ? 43.346 -30.044 18.129 1.00 58.50 104 PRO A C 1
ATOM 814 O O . PRO A 1 104 ? 43.994 -30.391 17.141 1.00 58.50 104 PRO A O 1
ATOM 817 N N . GLU A 1 105 ? 43.856 -29.985 19.360 1.00 52.47 105 GLU A N 1
ATOM 818 C CA . GLU A 1 105 ? 45.119 -30.606 19.766 1.00 52.47 105 GLU A CA 1
ATOM 819 C C . GLU A 1 105 ? 45.145 -32.084 19.366 1.00 52.47 105 GLU A C 1
ATOM 821 O O . GLU A 1 105 ? 44.164 -32.790 19.618 1.00 52.47 105 GLU A O 1
ATOM 826 N N . ARG A 1 106 ? 46.272 -32.557 18.815 1.00 51.88 106 ARG A N 1
ATOM 827 C CA . ARG A 1 106 ? 46.726 -33.944 18.983 1.00 51.88 106 ARG A CA 1
ATOM 828 C C . ARG A 1 106 ? 48.253 -34.069 18.919 1.00 51.88 106 ARG A C 1
ATOM 830 O O . ARG A 1 106 ? 48.843 -33.705 17.906 1.00 51.88 106 ARG A O 1
ATOM 837 N N . ASP A 1 107 ? 48.747 -34.644 20.020 1.00 57.75 107 ASP A N 1
ATOM 838 C CA . ASP A 1 107 ? 49.959 -35.433 20.311 1.00 57.75 107 ASP A CA 1
ATOM 839 C C . ASP A 1 107 ? 51.358 -34.863 20.026 1.00 57.75 107 ASP A C 1
ATOM 841 O O . ASP A 1 107 ? 51.787 -34.808 18.853 1.00 57.75 107 ASP A O 1
#

Sequence (107 aa):
MSKDYEWELLRRIAAALELSPALFFAERPLADSDGNVVPLEAARREHAPEHKRLLDSLRLHKAFEAIEDEEGRLEALRAVEAISRRQAEGRGGSVPDSRAAAMPERD

Foldseek 3Di:
DDPVVLLVVLVVLCVVVVHDSCLVVLPAFDQDPVRDGDDNVRSCVVCVVVNVVSVVVSVVVVVLVVPPDPVVNVVVVVVVVVVVVVVVVVVVDDDPPPPPCDDDDDD

Secondary structure (DSSP, 8-state):
--HHHHHHHHHHHHHHTT--THHHH--SPEE-TTS-EE-HHHHHHHTHHHHHHHHHHHHHHHHHHT---HHHHHHHHHHHHHHHHHHHHHTTS--------------

Radius of gyration: 21.94 Å; chains: 1; bounding box: 64×44×46 Å